Protein AF-A0ABD7WRG2-F1 (afdb_monomer_lite)

Secondary structure (DSSP, 8-state):
----S-SS------HHHHHHHHHHHHHHHHHHHHHHHH---EETTEE--------

Sequence (55 aa):
MSKLLLKDQPLLVLPALAVKVGVNGALFLQQLHYWLEKSVNVQDGYTWVYNTNQQ

Radius of gyration: 15.21 Å; chains: 1; bounding box: 48×25×32 Å

Organism: Priestia aryabhattai (NCBI:txid412384)

Structure (mmCIF, N/CA/C/O backbone):
data_AF-A0ABD7WRG2-F1
#
_entry.id   AF-A0ABD7WRG2-F1
#
loop_
_atom_site.group_PDB
_atom_site.id
_atom_site.type_symbol
_atom_site.label_atom_id
_atom_site.label_alt_id
_atom_site.label_comp_id
_atom_site.label_asym_id
_atom_site.label_entity_id
_atom_site.label_seq_id
_atom_site.pdbx_PDB_ins_code
_atom_site.Cartn_x
_atom_site.Cartn_y
_atom_site.Cartn_z
_atom_site.occupancy
_atom_site.B_iso_or_equiv
_atom_site.auth_seq_id
_atom_site.auth_comp_id
_atom_site.auth_asym_id
_atom_site.auth_atom_id
_atom_site.pdbx_PDB_model_num
ATOM 1 N N . MET A 1 1 ? 24.589 0.146 17.203 1.00 44.81 1 MET A N 1
ATOM 2 C CA . MET A 1 1 ? 23.415 0.976 16.858 1.00 44.81 1 MET A CA 1
ATOM 3 C C . MET A 1 1 ? 23.695 1.689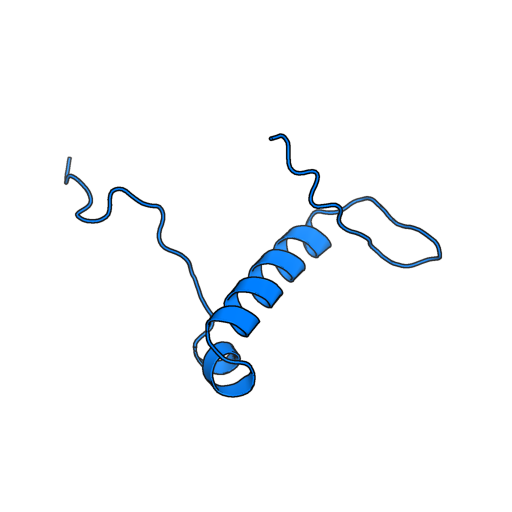 15.544 1.00 44.81 1 MET A C 1
ATOM 5 O O . MET A 1 1 ? 24.217 2.798 15.546 1.00 44.81 1 MET A O 1
ATOM 9 N N . SER A 1 2 ? 23.470 1.019 14.415 1.00 49.72 2 SER A N 1
ATOM 10 C CA . SER A 1 2 ? 23.650 1.617 13.091 1.00 49.72 2 SER A CA 1
ATOM 11 C C . SER A 1 2 ? 22.572 2.679 12.870 1.00 49.72 2 SER A C 1
ATOM 13 O O . SER A 1 2 ? 21.381 2.384 12.854 1.00 49.72 2 SER A O 1
ATOM 15 N N . LYS A 1 3 ? 23.005 3.934 12.726 1.00 54.12 3 LYS A N 1
ATOM 16 C CA . LYS A 1 3 ? 22.193 5.032 12.194 1.00 54.12 3 LYS A CA 1
ATOM 17 C C . LYS A 1 3 ? 21.743 4.597 10.797 1.00 54.12 3 LYS A C 1
ATOM 19 O O . LYS A 1 3 ? 22.590 4.439 9.920 1.00 54.12 3 LYS A O 1
ATOM 24 N N . LEU A 1 4 ? 20.453 4.325 10.607 1.00 60.97 4 LEU A N 1
ATOM 25 C CA . LEU A 1 4 ? 19.912 4.034 9.280 1.00 60.97 4 LEU A CA 1
ATOM 26 C C . LEU A 1 4 ? 20.257 5.215 8.356 1.00 60.97 4 LEU A C 1
ATOM 28 O O . LEU A 1 4 ? 20.043 6.370 8.722 1.00 60.97 4 LEU A O 1
ATOM 32 N N . LEU A 1 5 ? 20.835 4.924 7.184 1.00 61.12 5 LEU A N 1
ATOM 33 C CA . LEU A 1 5 ? 21.175 5.920 6.152 1.00 61.12 5 LEU A CA 1
ATOM 34 C C . LEU A 1 5 ? 19.938 6.677 5.647 1.00 61.12 5 LEU A C 1
ATOM 36 O O . LEU A 1 5 ? 20.048 7.783 5.128 1.00 61.12 5 LEU A O 1
ATOM 40 N N . LEU A 1 6 ? 18.764 6.081 5.831 1.00 54.25 6 LEU A N 1
ATOM 41 C CA . LEU A 1 6 ? 17.469 6.652 5.527 1.00 54.25 6 LEU A CA 1
ATOM 42 C C . LEU A 1 6 ? 16.842 7.075 6.857 1.00 54.25 6 LEU A C 1
ATOM 44 O O . LEU A 1 6 ? 16.523 6.233 7.695 1.00 54.25 6 LEU A O 1
ATOM 48 N N . LYS A 1 7 ? 16.716 8.390 7.064 1.00 59.62 7 LYS A N 1
ATOM 49 C CA . LYS A 1 7 ? 15.930 8.958 8.172 1.00 59.62 7 LYS A CA 1
ATOM 50 C C . LYS A 1 7 ? 14.441 8.628 8.040 1.00 59.62 7 LYS A C 1
ATOM 52 O O . LYS A 1 7 ? 13.734 8.643 9.043 1.00 59.62 7 LYS A O 1
ATOM 57 N N . ASP A 1 8 ? 14.015 8.313 6.822 1.00 68.81 8 ASP A N 1
ATOM 58 C CA . ASP A 1 8 ? 12.622 8.140 6.454 1.00 68.81 8 ASP A CA 1
ATOM 59 C C . ASP A 1 8 ? 12.279 6.659 6.291 1.00 68.81 8 ASP A C 1
ATOM 61 O O . ASP A 1 8 ? 13.102 5.831 5.886 1.00 68.81 8 ASP A O 1
ATOM 65 N N . GLN A 1 9 ? 11.040 6.326 6.635 1.00 71.44 9 GLN A N 1
ATOM 66 C CA . GLN A 1 9 ? 10.529 4.967 6.572 1.00 71.44 9 GLN A CA 1
ATOM 67 C C . GLN A 1 9 ? 10.456 4.518 5.099 1.00 71.44 9 GLN A C 1
ATOM 69 O O . GLN A 1 9 ? 9.838 5.210 4.286 1.00 71.44 9 GLN A O 1
ATOM 74 N N . PRO A 1 10 ? 11.085 3.391 4.716 1.00 74.00 10 PRO A N 1
ATOM 75 C CA . PRO A 1 10 ? 11.114 2.967 3.323 1.00 74.00 10 PRO A CA 1
ATOM 76 C C . PRO A 1 10 ? 9.707 2.601 2.843 1.00 74.00 10 PRO A C 1
ATOM 78 O O . PRO A 1 10 ? 9.011 1.798 3.467 1.00 74.00 10 PRO A O 1
ATOM 81 N N . LEU A 1 11 ? 9.303 3.172 1.707 1.00 76.19 11 LEU A N 1
ATOM 82 C CA . LEU A 1 11 ? 8.056 2.822 1.034 1.00 76.19 11 LEU A CA 1
ATOM 83 C C . LEU A 1 11 ? 8.228 1.489 0.301 1.00 76.19 11 LEU A C 1
ATOM 85 O O . LEU A 1 11 ? 9.016 1.374 -0.638 1.00 76.19 11 LEU A O 1
ATOM 89 N N . LEU A 1 12 ? 7.479 0.476 0.735 1.00 80.88 12 LEU A N 1
ATOM 90 C CA . LEU A 1 12 ? 7.440 -0.824 0.076 1.00 80.88 12 LEU A CA 1
ATOM 91 C C . LEU A 1 12 ? 6.488 -0.746 -1.124 1.00 80.88 12 LEU A C 1
ATOM 93 O O . LEU A 1 12 ? 5.319 -0.417 -0.949 1.00 80.88 12 LEU A O 1
ATOM 97 N N . VAL A 1 13 ? 6.961 -1.088 -2.322 1.00 85.12 13 VAL A N 1
ATOM 98 C CA . VAL A 1 13 ? 6.134 -1.147 -3.537 1.00 85.12 13 VAL A CA 1
ATOM 99 C C . VAL A 1 13 ? 6.330 -2.479 -4.251 1.00 85.12 13 VAL A C 1
ATOM 101 O O . VAL A 1 13 ? 7.449 -2.984 -4.326 1.00 85.12 13 VAL A O 1
ATOM 104 N N . LEU A 1 14 ? 5.255 -3.051 -4.795 1.00 90.50 14 LEU A N 1
ATOM 105 C CA . LEU A 1 14 ? 5.321 -4.250 -5.635 1.00 90.50 14 LEU A CA 1
ATOM 106 C C . LEU A 1 14 ? 5.806 -3.885 -7.053 1.00 90.50 14 LEU A C 1
ATOM 108 O O . LEU A 1 14 ? 5.054 -3.246 -7.797 1.00 90.50 14 LEU A O 1
ATOM 112 N N . PRO A 1 15 ? 7.006 -4.318 -7.497 1.00 91.50 15 PRO A N 1
ATOM 113 C CA . PRO A 1 15 ? 7.550 -3.911 -8.798 1.00 91.50 15 PRO A CA 1
ATOM 114 C C . PRO A 1 15 ? 6.681 -4.368 -9.972 1.00 91.50 15 PRO A C 1
ATOM 116 O O . PRO A 1 15 ? 6.455 -3.616 -10.914 1.00 91.50 15 PRO A O 1
ATOM 119 N N . ALA A 1 16 ? 6.116 -5.575 -9.884 1.00 95.06 16 ALA A N 1
ATOM 120 C CA . ALA A 1 16 ? 5.211 -6.103 -10.902 1.00 95.06 16 ALA A CA 1
ATOM 121 C C . ALA A 1 16 ? 3.932 -5.259 -11.059 1.00 95.06 16 ALA A C 1
ATOM 123 O O . ALA A 1 16 ? 3.375 -5.187 -12.153 1.00 95.06 16 ALA A O 1
ATOM 124 N N . LEU A 1 17 ? 3.469 -4.612 -9.983 1.00 94.00 17 LEU A N 1
ATOM 125 C CA . LEU A 1 17 ? 2.343 -3.682 -10.032 1.00 94.00 17 LEU A CA 1
ATOM 126 C C . LEU A 1 17 ? 2.788 -2.337 -10.615 1.00 94.00 17 LEU A C 1
ATOM 128 O O . LEU A 1 17 ? 2.125 -1.811 -11.505 1.00 94.00 17 LEU A O 1
ATOM 132 N N . ALA A 1 18 ? 3.946 -1.826 -10.190 1.00 95.56 18 ALA A N 1
ATOM 133 C CA . ALA A 1 18 ? 4.514 -0.581 -10.707 1.00 95.56 18 ALA A CA 1
ATOM 134 C C . ALA A 1 18 ? 4.763 -0.621 -12.223 1.00 95.56 18 ALA A C 1
ATOM 136 O O . ALA A 1 18 ? 4.543 0.380 -12.899 1.00 95.56 18 ALA A O 1
ATOM 137 N N . VAL A 1 19 ? 5.139 -1.776 -12.779 1.00 97.19 19 VAL A N 1
ATOM 138 C CA . VAL A 1 19 ? 5.262 -1.965 -14.236 1.00 97.19 19 VAL A CA 1
ATOM 139 C C . VAL A 1 19 ? 3.916 -1.804 -14.953 1.00 97.19 19 VAL A C 1
ATOM 141 O O . VAL A 1 19 ? 3.879 -1.319 -16.079 1.00 97.19 19 VAL A O 1
ATOM 144 N N . LYS A 1 20 ? 2.802 -2.187 -14.317 1.00 96.69 20 LYS A N 1
ATOM 145 C CA . LYS A 1 20 ? 1.465 -2.156 -14.930 1.00 96.69 20 LYS A CA 1
ATOM 146 C C . LYS A 1 20 ? 0.774 -0.799 -14.818 1.00 96.69 20 LYS A C 1
ATOM 148 O O . LYS A 1 20 ? 0.073 -0.410 -15.744 1.00 96.69 20 LYS A O 1
ATOM 153 N N . VAL A 1 21 ? 0.929 -0.108 -13.686 1.00 96.19 21 VAL A N 1
ATOM 154 C CA . VAL A 1 21 ? 0.161 1.116 -13.363 1.00 96.19 21 VAL A CA 1
ATOM 155 C C . VAL A 1 21 ? 1.036 2.334 -13.042 1.00 96.19 21 VAL A C 1
ATOM 157 O O . VAL A 1 21 ? 0.528 3.385 -12.654 1.00 96.19 21 VAL A O 1
ATOM 160 N N . GLY A 1 22 ? 2.356 2.206 -13.183 1.00 95.25 22 GLY A N 1
ATOM 161 C CA . GLY A 1 22 ? 3.327 3.203 -12.740 1.00 95.25 22 GLY A CA 1
ATOM 162 C C . GLY A 1 22 ? 3.589 3.148 -11.232 1.00 95.25 22 GLY A C 1
ATOM 163 O O . GLY A 1 22 ? 2.795 2.625 -10.451 1.00 95.25 22 GLY A O 1
ATOM 164 N N . VAL A 1 23 ? 4.721 3.715 -10.803 1.00 93.12 23 VAL A N 1
ATOM 165 C CA . VAL A 1 23 ? 5.150 3.702 -9.390 1.00 93.12 23 VAL A CA 1
ATOM 166 C C . VAL A 1 23 ? 4.137 4.411 -8.489 1.00 93.12 23 VAL A C 1
ATOM 168 O O . VAL A 1 23 ? 3.744 3.864 -7.464 1.00 93.12 23 VAL A O 1
ATOM 171 N N . ASN A 1 24 ? 3.650 5.585 -8.899 1.00 93.81 24 ASN A N 1
ATOM 172 C CA . ASN A 1 24 ? 2.667 6.346 -8.122 1.00 93.81 24 ASN A CA 1
ATOM 173 C C . ASN A 1 24 ? 1.332 5.601 -8.004 1.00 93.81 24 ASN A C 1
ATOM 175 O O . ASN A 1 24 ? 0.753 5.545 -6.922 1.00 93.81 24 ASN A O 1
ATOM 179 N N . GLY A 1 25 ? 0.868 4.990 -9.100 1.00 94.44 25 GLY A N 1
ATOM 180 C CA . GLY A 1 25 ? -0.352 4.185 -9.101 1.00 94.44 25 GLY A CA 1
ATOM 181 C C . GLY A 1 25 ? -0.220 2.961 -8.198 1.00 94.44 25 GLY A C 1
ATOM 182 O O . GLY A 1 25 ? -1.113 2.677 -7.406 1.00 94.44 25 GLY A O 1
ATOM 183 N N . ALA A 1 26 ? 0.924 2.278 -8.254 1.00 95.44 26 ALA A N 1
ATOM 184 C CA . ALA A 1 26 ? 1.195 1.125 -7.405 1.00 95.44 26 ALA A CA 1
ATOM 185 C C . ALA A 1 26 ? 1.257 1.503 -5.919 1.00 95.44 26 ALA A C 1
ATOM 187 O O . ALA A 1 26 ? 0.664 0.808 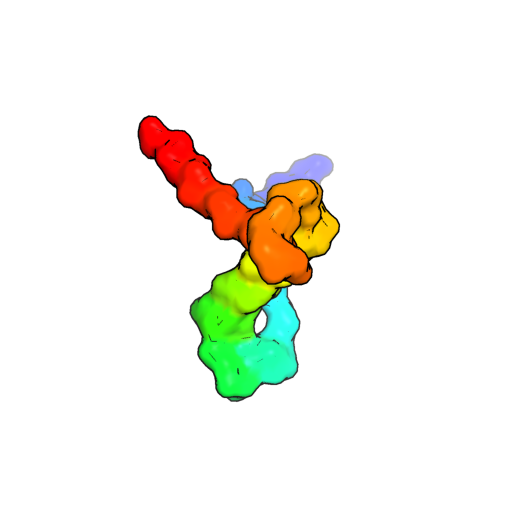-5.098 1.00 95.44 26 ALA A O 1
ATOM 188 N N . LEU A 1 27 ? 1.905 2.623 -5.580 1.00 91.94 27 LEU A N 1
ATOM 189 C CA . LEU A 1 27 ? 1.938 3.152 -4.214 1.00 91.94 27 LEU A CA 1
ATOM 190 C C . LEU A 1 27 ? 0.535 3.498 -3.706 1.00 91.94 27 LEU A C 1
ATOM 192 O O . LEU A 1 27 ? 0.164 3.092 -2.605 1.00 91.94 27 LEU A O 1
ATOM 196 N N . PHE A 1 28 ? -0.264 4.200 -4.515 1.00 92.06 28 PHE A N 1
ATOM 197 C CA . PHE A 1 28 ? -1.635 4.557 -4.152 1.00 92.06 28 PHE A CA 1
ATOM 198 C C . PHE A 1 28 ? -2.500 3.316 -3.912 1.00 92.06 28 PHE A C 1
ATOM 200 O O . PHE A 1 28 ? 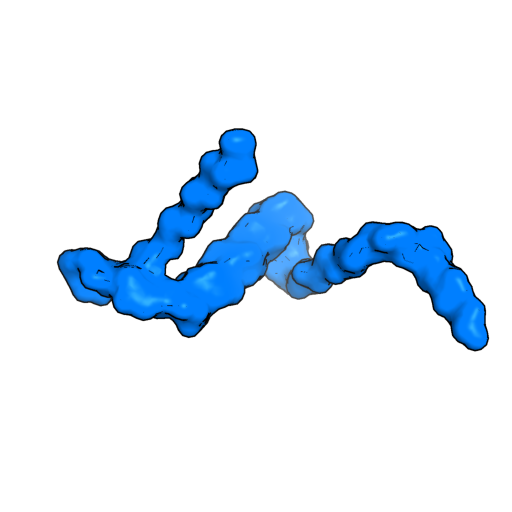-3.157 3.218 -2.878 1.00 92.06 28 PHE A O 1
ATOM 207 N N . LEU A 1 29 ? -2.470 2.347 -4.833 1.00 93.44 29 LEU A N 1
ATOM 208 C CA . LEU A 1 29 ? -3.242 1.110 -4.705 1.00 93.44 29 LEU A CA 1
ATOM 209 C C . LEU A 1 29 ? -2.816 0.294 -3.488 1.00 93.44 29 LEU A C 1
ATOM 211 O O . LEU A 1 29 ? -3.669 -0.257 -2.797 1.00 93.44 29 LEU A O 1
ATOM 215 N N . GLN A 1 30 ? -1.517 0.234 -3.203 1.00 91.44 30 GLN A N 1
ATOM 216 C CA . GLN A 1 30 ? -1.011 -0.496 -2.049 1.00 91.44 30 GLN A CA 1
ATOM 217 C C . GLN A 1 30 ? -1.455 0.155 -0.733 1.00 91.44 30 GLN A C 1
ATOM 219 O O . GLN A 1 30 ? -1.877 -0.546 0.188 1.00 91.44 30 GLN A O 1
ATOM 224 N N . GLN A 1 31 ? -1.444 1.489 -0.664 1.00 89.69 31 GLN A N 1
ATOM 225 C CA . GLN A 1 31 ? -1.942 2.215 0.499 1.00 89.69 31 GLN A CA 1
ATOM 226 C C . GLN A 1 31 ? -3.461 2.060 0.656 1.00 89.69 31 GLN A C 1
ATOM 228 O O . GLN A 1 31 ? -3.940 1.812 1.761 1.00 89.69 31 GLN A O 1
ATOM 233 N N . LEU A 1 32 ? -4.215 2.161 -0.443 1.00 91.38 32 LEU A N 1
ATOM 234 C CA . LEU A 1 32 ? -5.663 1.961 -0.455 1.00 91.38 32 LEU A CA 1
ATOM 235 C C . LEU A 1 32 ? -6.037 0.544 -0.002 1.00 91.38 32 LEU A C 1
ATOM 237 O O . LEU A 1 32 ? -6.929 0.391 0.825 1.00 91.38 32 LEU A O 1
ATOM 241 N N . HIS A 1 33 ? -5.336 -0.477 -0.497 1.00 91.06 33 HIS A N 1
ATOM 242 C CA . HIS A 1 33 ? -5.561 -1.869 -0.116 1.00 91.06 33 HIS A CA 1
ATOM 243 C C . HIS A 1 33 ? -5.351 -2.092 1.386 1.00 91.06 33 HIS A C 1
ATOM 245 O O . HIS A 1 33 ? -6.245 -2.612 2.048 1.00 91.06 33 HIS A O 1
ATOM 251 N N . TYR A 1 34 ? -4.228 -1.620 1.935 1.00 89.12 34 TYR A N 1
ATOM 252 C CA . TYR A 1 34 ? -3.952 -1.696 3.373 1.00 89.12 34 TYR A CA 1
ATOM 253 C C . TYR A 1 34 ? -5.063 -1.052 4.215 1.00 89.12 34 TYR A C 1
ATOM 255 O O . TYR A 1 34 ? -5.473 -1.580 5.249 1.00 89.12 34 TYR A O 1
ATOM 263 N N . TRP A 1 35 ? -5.561 0.102 3.774 1.00 89.88 35 TRP A N 1
ATOM 264 C CA . TRP A 1 35 ? -6.636 0.807 4.458 1.00 89.88 35 TRP A CA 1
AT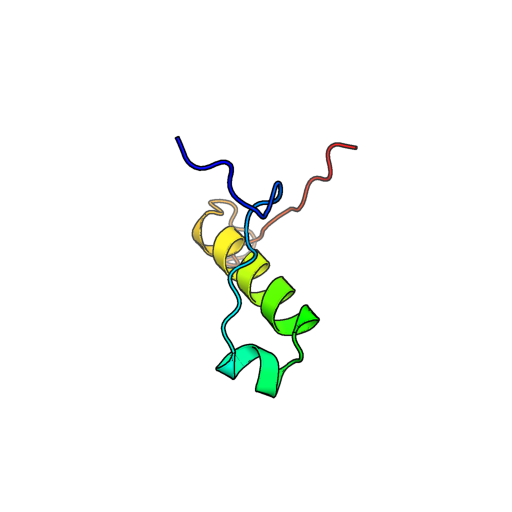OM 265 C C . TRP A 1 35 ? -7.972 0.065 4.356 1.00 89.88 35 TRP A C 1
ATOM 267 O O . TRP A 1 35 ? -8.683 -0.033 5.354 1.00 89.88 35 TRP A O 1
ATOM 277 N N . LEU A 1 36 ? -8.294 -0.500 3.191 1.00 90.75 36 LEU A N 1
ATOM 278 C CA . LEU A 1 36 ? -9.495 -1.315 2.996 1.00 90.75 36 LEU A CA 1
ATOM 279 C C . LEU A 1 36 ? -9.485 -2.573 3.871 1.00 90.75 36 LEU A C 1
ATOM 281 O O . LEU A 1 36 ? -10.519 -2.890 4.448 1.00 90.75 36 LEU A O 1
ATOM 285 N N . GLU A 1 37 ? -8.340 -3.245 4.031 1.00 90.44 37 GLU A N 1
ATOM 286 C CA . GLU A 1 37 ? -8.219 -4.406 4.930 1.00 90.44 37 GLU A CA 1
ATOM 287 C C . GLU A 1 37 ? -8.483 -4.055 6.399 1.00 90.44 37 GLU A C 1
ATOM 289 O O . GLU A 1 37 ? -8.985 -4.882 7.158 1.00 90.44 37 GLU A O 1
ATOM 294 N N . LYS A 1 38 ? -8.139 -2.832 6.817 1.00 88.19 38 LYS A N 1
ATOM 295 C CA . LYS A 1 38 ? -8.308 -2.376 8.205 1.00 88.19 38 LYS A CA 1
ATOM 296 C C . LYS A 1 38 ? -9.631 -1.673 8.472 1.00 88.19 38 LYS A C 1
ATOM 298 O O . LYS A 1 38 ? -9.971 -1.451 9.634 1.00 88.19 38 LYS A O 1
ATOM 303 N N . SER A 1 39 ? -10.347 -1.269 7.430 1.00 88.75 39 SER A N 1
ATOM 304 C CA . SER A 1 39 ? -11.575 -0.509 7.595 1.00 88.75 39 SER A CA 1
ATOM 305 C C . SER A 1 39 ? -12.712 -1.408 8.071 1.00 88.75 39 SER A C 1
ATOM 307 O O . SER A 1 39 ? -13.027 -2.425 7.464 1.00 88.75 39 SER A O 1
ATOM 309 N N . VAL A 1 40 ? -13.374 -0.983 9.144 1.00 87.38 40 VAL A N 1
ATOM 310 C CA . VAL A 1 40 ? -14.628 -1.579 9.640 1.00 87.38 40 VAL A CA 1
ATOM 311 C C . VAL A 1 40 ? -15.860 -0.853 9.103 1.00 87.38 40 VAL A C 1
ATOM 313 O O . VAL A 1 40 ? -16.994 -1.185 9.438 1.00 87.38 40 VAL A O 1
ATOM 316 N N . ASN A 1 41 ? -15.641 0.185 8.303 1.00 88.50 41 ASN A N 1
ATOM 317 C CA . ASN A 1 41 ? -16.689 1.068 7.851 1.00 88.50 41 ASN A CA 1
ATOM 318 C C . ASN A 1 41 ? -17.273 0.549 6.532 1.00 88.50 41 ASN A C 1
ATOM 320 O O . ASN A 1 41 ? -16.677 0.691 5.463 1.00 88.50 41 ASN A O 1
ATOM 324 N N . VAL A 1 42 ? -18.450 -0.061 6.646 1.00 91.06 42 VAL A N 1
ATOM 325 C CA . VAL A 1 42 ? -19.212 -0.624 5.533 1.00 91.06 42 VAL A CA 1
ATOM 326 C C . VAL A 1 42 ? -20.469 0.212 5.320 1.00 91.06 42 VAL A C 1
ATOM 328 O O . VAL A 1 42 ? -21.243 0.417 6.253 1.00 91.06 42 VAL A O 1
ATOM 331 N N . GLN A 1 43 ? -20.673 0.686 4.093 1.00 89.69 43 GLN A N 1
ATOM 332 C CA . GLN A 1 43 ? -21.866 1.421 3.668 1.00 89.69 43 GLN A CA 1
ATOM 333 C C . GLN A 1 43 ? -22.353 0.856 2.337 1.00 89.69 43 GLN A C 1
ATOM 335 O O . GLN A 1 43 ? -21.546 0.587 1.449 1.00 89.69 43 GLN A O 1
ATOM 340 N N . ASP A 1 44 ? -23.662 0.627 2.224 1.00 91.19 44 ASP A N 1
ATOM 341 C CA . ASP A 1 44 ? -24.306 0.027 1.045 1.00 91.19 44 ASP A CA 1
ATOM 342 C C . ASP A 1 44 ? -23.685 -1.311 0.595 1.00 91.19 44 ASP A C 1
ATOM 344 O O . ASP A 1 44 ? -23.676 -1.653 -0.583 1.00 91.19 44 ASP A O 1
ATOM 348 N N . GLY A 1 45 ? -23.140 -2.082 1.543 1.00 91.19 45 GLY A N 1
ATOM 349 C CA . GLY A 1 45 ? -22.461 -3.354 1.266 1.00 91.19 45 GLY A CA 1
ATOM 350 C C . GLY A 1 45 ? -21.017 -3.220 0.769 1.00 91.19 45 GLY A C 1
ATOM 351 O O . GLY A 1 45 ? -20.379 -4.235 0.497 1.00 91.19 45 GLY A O 1
ATOM 352 N N .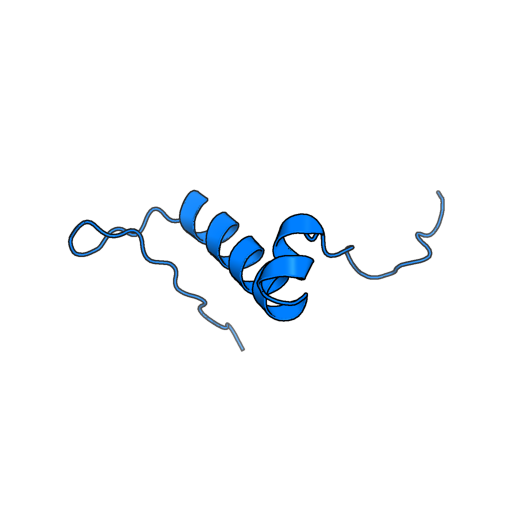 TYR A 1 46 ? -20.477 -2.001 0.694 1.00 88.12 46 TYR A N 1
ATOM 353 C CA . TYR A 1 46 ? -19.097 -1.729 0.295 1.00 88.12 46 TYR A CA 1
ATOM 354 C C . TYR A 1 46 ? -18.256 -1.251 1.479 1.00 88.12 46 TYR A C 1
ATOM 356 O O . TYR A 1 46 ? -18.708 -0.443 2.290 1.00 88.12 46 TYR A O 1
ATOM 364 N N . THR A 1 47 ? -17.009 -1.720 1.568 1.00 89.75 47 THR A N 1
ATOM 365 C CA . THR A 1 47 ? -16.036 -1.211 2.542 1.00 89.75 47 THR A CA 1
ATOM 366 C C . THR A 1 47 ? -15.455 0.103 2.042 1.00 89.75 47 THR A C 1
ATOM 368 O O . THR A 1 47 ? -14.878 0.169 0.956 1.00 89.75 47 THR A O 1
ATOM 371 N N . TRP A 1 48 ? -15.571 1.142 2.857 1.00 89.81 48 TRP A N 1
ATOM 372 C CA . TRP A 1 48 ? -15.101 2.484 2.543 1.00 89.81 48 TRP A CA 1
ATOM 373 C C . TRP A 1 48 ? -13.956 2.874 3.456 1.00 89.81 48 TRP A C 1
ATOM 375 O O . TRP A 1 48 ? -13.965 2.559 4.649 1.00 89.81 48 TRP A O 1
ATOM 385 N N . VAL A 1 49 ? -13.002 3.627 2.915 1.00 87.62 49 VAL A N 1
ATOM 386 C CA . VAL A 1 49 ? -11.957 4.261 3.713 1.00 87.62 49 VAL A CA 1
ATOM 387 C C . VAL A 1 49 ? -11.967 5.757 3.512 1.00 87.62 49 VAL A C 1
ATOM 389 O O . VAL A 1 49 ? -12.024 6.249 2.387 1.00 87.62 49 VAL A O 1
ATOM 392 N N . TYR A 1 50 ? -11.901 6.471 4.628 1.00 80.19 50 TYR A N 1
ATOM 393 C CA . TYR A 1 50 ? -11.802 7.917 4.655 1.00 80.19 50 TYR A CA 1
ATOM 394 C C . TYR A 1 50 ? -10.368 8.276 4.993 1.00 80.19 50 TYR A C 1
ATOM 396 O O . TYR A 1 50 ? -9.822 7.798 5.987 1.00 80.19 50 TYR A O 1
ATOM 404 N N . ASN A 1 51 ? -9.764 9.131 4.179 1.00 65.56 51 ASN A N 1
ATOM 405 C CA . ASN A 1 51 ? -8.510 9.759 4.543 1.00 65.56 51 ASN A CA 1
ATOM 406 C C . ASN A 1 51 ? -8.854 11.100 5.192 1.00 65.56 51 ASN A C 1
ATOM 408 O O . ASN A 1 51 ? -8.917 12.129 4.518 1.00 65.56 51 ASN A O 1
ATOM 412 N N . THR A 1 52 ? -9.202 11.080 6.480 1.00 59.28 52 THR A N 1
ATOM 413 C CA . THR A 1 52 ? -9.392 12.322 7.229 1.00 59.28 52 THR A CA 1
ATOM 414 C C . THR A 1 52 ? -8.015 12.945 7.398 1.00 59.28 52 THR A C 1
ATOM 416 O O . THR A 1 52 ? -7.252 12.565 8.283 1.00 59.28 52 THR A O 1
ATOM 419 N N . ASN A 1 53 ? -7.672 13.879 6.513 1.00 54.59 53 ASN A N 1
ATOM 420 C CA . ASN A 1 53 ? -6.488 14.703 6.691 1.00 54.59 53 ASN A CA 1
ATOM 421 C C . ASN A 1 53 ? -6.731 15.565 7.933 1.00 54.59 53 ASN A C 1
ATOM 423 O O . ASN A 1 53 ? -7.461 16.553 7.867 1.00 54.59 53 ASN A O 1
ATOM 427 N N . GLN A 1 54 ? -6.164 15.172 9.073 1.00 46.59 54 GLN A N 1
ATOM 428 C CA . GLN A 1 54 ? -5.944 16.114 10.164 1.00 46.59 54 GLN A CA 1
ATOM 429 C C . GLN A 1 54 ? -4.792 17.013 9.718 1.00 46.59 54 GLN A C 1
ATOM 431 O O . GLN A 1 54 ? -3.626 16.660 9.883 1.00 46.59 54 GLN A O 1
ATOM 436 N N . GLN A 1 55 ? -5.140 18.092 9.017 1.00 44.62 55 GLN A N 1
ATOM 437 C CA . GLN A 1 55 ? -4.251 19.240 8.866 1.00 44.62 55 GLN A CA 1
ATOM 438 C C . GLN A 1 55 ? -4.259 20.051 10.156 1.00 44.62 55 GLN A C 1
ATOM 440 O O . GLN A 1 55 ? -5.357 20.197 10.742 1.00 44.62 55 GLN A O 1
#

Foldseek 3Di:
DDDPPDPDDDQDFDVVVCVVQNPVRRSVVVVVVVQQVVAPDADPNDGDGDPPPPD

pLDDT: mean 81.69, std 15.71, range 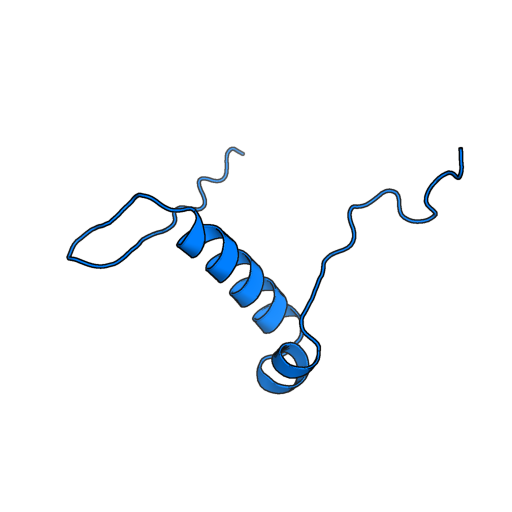[44.62, 97.19]